Protein AF-A0A842YGS7-F1 (afdb_monomer_lite)

Sequence (65 aa):
MNSSGITPSGNRIIIKPDDVERVTEGGIIIPDAQADSHQGAQSIGTLIGVGPDAWTHLTEKVYRL

Secondary structure (DSSP, 8-state):
---SS----TT-EEEEEPPPPSB-TTSPBPPHHHHHHHHHT---EEEEEE-TTTT--HHHHH---

Radius of gyration: 17.94 Å; chains: 1; bounding box: 50×25×44 Å

pLDDT: mean 89.95, std 11.76, range [55.59, 97.75]

Structure (mmCIF, N/CA/C/O backbone):
data_AF-A0A842YGS7-F1
#
_entry.id   AF-A0A842YGS7-F1
#
loop_
_atom_site.group_PDB
_atom_site.id
_atom_site.type_symbol
_atom_site.label_atom_id
_atom_site.label_alt_id
_atom_site.label_comp_id
_atom_site.label_asym_id
_atom_site.label_entity_id
_atom_site.label_seq_id
_atom_site.pdbx_PDB_ins_code
_atom_site.Cartn_x
_atom_site.Cartn_y
_atom_site.Cartn_z
_atom_site.occupancy
_atom_site.B_iso_or_equiv
_atom_site.auth_seq_id
_atom_site.auth_comp_id
_atom_site.auth_asym_id
_atom_site.auth_atom_id
_atom_site.pdbx_PDB_model_num
ATOM 1 N N . MET A 1 1 ? 7.229 -12.552 -1.608 1.00 70.19 1 MET A N 1
ATOM 2 C CA . MET A 1 1 ? 7.432 -12.780 -3.059 1.00 70.19 1 MET A CA 1
ATOM 3 C C . MET A 1 1 ? 6.140 -12.416 -3.784 1.00 70.19 1 MET A C 1
ATOM 5 O O . MET A 1 1 ? 5.083 -12.635 -3.208 1.00 70.19 1 MET A O 1
ATOM 9 N N . ASN A 1 2 ? 6.205 -11.801 -4.970 1.00 86.56 2 ASN A N 1
ATOM 10 C CA . ASN A 1 2 ? 5.016 -11.358 -5.713 1.00 86.56 2 ASN A CA 1
ATOM 11 C C . ASN A 1 2 ? 4.187 -12.553 -6.219 1.00 86.56 2 ASN A C 1
ATOM 13 O O . ASN A 1 2 ? 4.689 -13.352 -7.003 1.00 86.56 2 ASN A O 1
ATOM 17 N N . SER A 1 3 ? 2.926 -12.645 -5.789 1.00 89.44 3 SER A N 1
ATOM 18 C CA . SER A 1 3 ? 1.954 -13.672 -6.197 1.00 89.44 3 SER A CA 1
ATOM 19 C C . SER A 1 3 ? 0.767 -13.112 -6.993 1.00 89.44 3 SER A C 1
ATOM 21 O O . SER A 1 3 ? -0.179 -13.838 -7.276 1.00 89.44 3 SER A O 1
ATOM 23 N N . SER A 1 4 ? 0.792 -11.823 -7.347 1.00 88.50 4 SER A N 1
ATOM 24 C CA . SER A 1 4 ? -0.333 -11.132 -7.998 1.00 88.50 4 SER A CA 1
ATOM 25 C C . SER A 1 4 ? -0.491 -11.453 -9.489 1.00 88.50 4 SER A C 1
ATOM 27 O O . SER A 1 4 ? -1.505 -11.106 -10.085 1.00 88.50 4 SER A O 1
ATOM 29 N N . GLY A 1 5 ? 0.525 -12.052 -10.120 1.00 93.38 5 GLY A N 1
ATOM 30 C CA . GLY A 1 5 ? 0.592 -12.206 -11.579 1.00 93.38 5 GLY A CA 1
ATOM 31 C C . GLY A 1 5 ? 0.900 -10.905 -12.336 1.00 93.38 5 GLY A C 1
ATOM 32 O O . GLY A 1 5 ? 1.012 -10.924 -13.559 1.00 93.38 5 GLY A O 1
ATOM 33 N N . ILE A 1 6 ? 1.076 -9.779 -11.636 1.00 94.62 6 ILE A N 1
ATOM 34 C CA . ILE A 1 6 ? 1.387 -8.474 -12.229 1.00 94.62 6 ILE A CA 1
ATOM 35 C C . ILE A 1 6 ? 2.902 -8.277 -12.260 1.00 94.62 6 ILE A C 1
ATOM 37 O O . ILE A 1 6 ? 3.590 -8.512 -11.264 1.00 94.62 6 ILE A O 1
ATOM 41 N N . THR A 1 7 ? 3.418 -7.795 -13.392 1.00 94.12 7 THR A N 1
ATOM 42 C CA . THR A 1 7 ? 4.841 -7.473 -13.568 1.00 94.12 7 THR A CA 1
ATOM 43 C C . THR A 1 7 ? 5.019 -5.970 -13.818 1.00 94.12 7 THR A C 1
ATOM 45 O O . THR A 1 7 ? 4.362 -5.428 -14.710 1.00 94.12 7 THR A O 1
ATOM 48 N N . PRO A 1 8 ? 5.882 -5.270 -13.058 1.00 95.44 8 PRO A N 1
ATOM 49 C CA . PRO A 1 8 ? 6.148 -3.851 -13.281 1.00 95.44 8 PRO A CA 1
ATOM 50 C C . PRO A 1 8 ? 6.992 -3.623 -14.541 1.00 95.44 8 PRO A C 1
ATOM 52 O O . PRO A 1 8 ? 7.880 -4.408 -14.864 1.00 95.44 8 PRO A O 1
ATOM 55 N N . SER A 1 9 ? 6.747 -2.511 -15.236 1.00 95.12 9 SER A N 1
ATOM 56 C CA . SER A 1 9 ? 7.496 -2.104 -16.435 1.00 95.12 9 SER A CA 1
ATOM 57 C C . SER A 1 9 ? 8.151 -0.737 -16.244 1.00 95.12 9 SER A C 1
ATOM 59 O O . SER A 1 9 ? 7.593 0.130 -15.565 1.00 95.12 9 SER A O 1
ATOM 61 N N . GLY A 1 10 ? 9.309 -0.532 -16.879 1.00 92.81 10 GLY A N 1
ATOM 62 C CA . GLY A 1 10 ? 10.078 0.713 -16.797 1.00 92.81 10 GLY A CA 1
ATOM 63 C C . GLY A 1 10 ? 10.414 1.083 -15.351 1.00 92.81 10 GLY A C 1
ATOM 64 O O . GLY A 1 10 ? 10.905 0.244 -14.597 1.00 92.81 10 GLY A O 1
ATOM 65 N N . ASN A 1 11 ? 10.093 2.320 -14.958 1.00 93.56 11 ASN A N 1
ATOM 66 C CA . ASN A 1 11 ? 10.440 2.881 -13.644 1.00 93.56 11 ASN A CA 1
ATOM 67 C C . ASN A 1 11 ? 9.432 2.545 -12.526 1.00 93.56 11 ASN A C 1
ATOM 69 O O . ASN A 1 11 ? 9.457 3.154 -11.460 1.00 93.56 11 ASN A O 1
ATOM 73 N N . ARG A 1 12 ? 8.471 1.654 -12.780 1.00 95.31 12 ARG A N 1
ATOM 74 C CA . ARG A 1 12 ? 7.385 1.364 -11.834 1.00 95.31 12 ARG A CA 1
ATOM 75 C C . ARG A 1 12 ? 7.829 0.330 -10.807 1.00 95.31 12 ARG A C 1
ATOM 77 O O . ARG A 1 12 ? 8.662 -0.528 -11.089 1.00 95.31 12 ARG A O 1
ATOM 84 N N . ILE A 1 13 ? 7.193 0.363 -9.646 1.00 95.25 13 ILE A N 1
ATOM 85 C CA . ILE A 1 13 ? 7.327 -0.653 -8.603 1.00 95.25 13 ILE A CA 1
ATOM 86 C C . ILE A 1 13 ? 5.949 -1.196 -8.233 1.00 95.25 13 ILE A C 1
ATOM 88 O O . ILE A 1 13 ? 4.933 -0.546 -8.477 1.00 95.25 13 ILE A O 1
ATOM 92 N N . ILE A 1 14 ? 5.922 -2.393 -7.656 1.00 95.50 14 ILE A N 1
ATOM 93 C CA . ILE A 1 14 ? 4.719 -2.984 -7.068 1.00 95.50 14 ILE A CA 1
ATOM 94 C C . ILE A 1 14 ? 4.942 -3.102 -5.569 1.00 95.50 14 ILE A C 1
ATOM 96 O O . ILE A 1 14 ? 5.922 -3.703 -5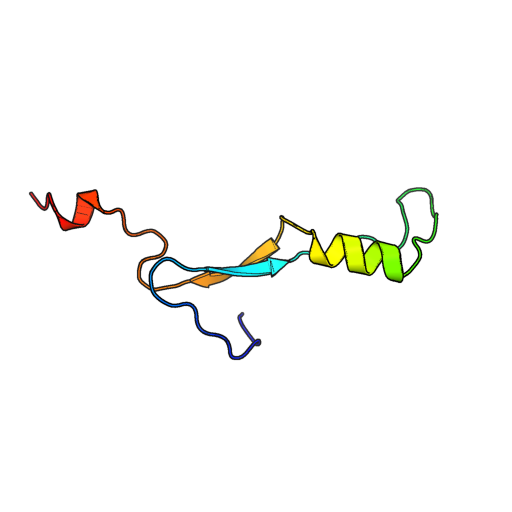.119 1.00 95.50 14 ILE A O 1
ATOM 100 N N . ILE A 1 15 ? 3.999 -2.555 -4.814 1.00 94.62 15 ILE A N 1
ATOM 101 C CA . ILE A 1 15 ? 3.974 -2.577 -3.357 1.00 94.62 15 ILE A CA 1
ATOM 102 C C . ILE A 1 15 ? 2.765 -3.406 -2.926 1.00 94.62 15 ILE A C 1
ATOM 104 O O . ILE A 1 15 ? 1.696 -3.307 -3.527 1.00 94.62 15 ILE A O 1
ATOM 108 N N . LYS A 1 16 ? 2.942 -4.229 -1.893 1.00 94.25 16 LYS A N 1
ATOM 109 C CA . LYS A 1 16 ? 1.841 -4.804 -1.123 1.00 94.25 16 LYS A CA 1
ATOM 110 C C . LYS A 1 16 ? 1.571 -3.859 0.056 1.00 94.25 16 LYS A C 1
ATOM 112 O O . LYS A 1 16 ? 2.457 -3.772 0.905 1.00 94.25 16 LYS A O 1
ATOM 117 N N . PRO A 1 17 ? 0.429 -3.150 0.104 1.00 95.31 17 PRO A N 1
ATOM 118 C CA . PRO A 1 17 ? 0.089 -2.304 1.244 1.00 95.31 17 PRO A CA 1
ATOM 119 C C . PRO A 1 17 ? 0.052 -3.120 2.535 1.00 95.31 17 PRO A C 1
ATOM 121 O O . PRO A 1 17 ? -0.351 -4.286 2.509 1.00 95.31 17 PRO A O 1
ATOM 124 N N . ASP A 1 18 ? 0.474 -2.510 3.636 1.00 96.38 18 ASP A N 1
ATOM 125 C CA . ASP A 1 18 ? 0.357 -3.138 4.949 1.00 96.38 18 ASP A CA 1
ATOM 126 C C . ASP A 1 18 ? -1.108 -3.133 5.4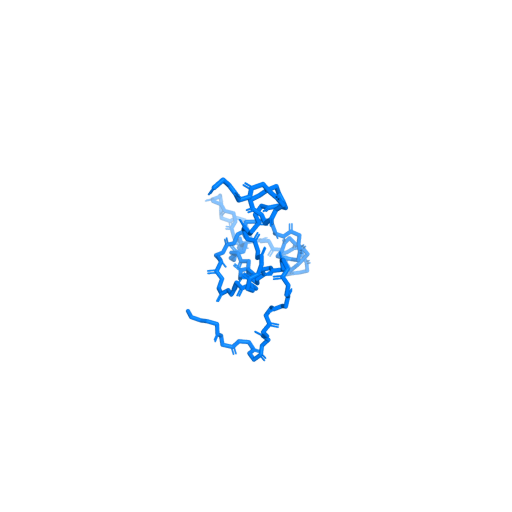06 1.00 96.38 18 ASP A C 1
ATOM 128 O O . ASP A 1 18 ? -1.884 -2.234 5.056 1.00 96.38 18 ASP A O 1
ATOM 132 N N . ASP A 1 19 ? -1.494 -4.149 6.173 1.00 95.44 19 ASP A N 1
ATOM 133 C CA . ASP A 1 19 ? -2.865 -4.276 6.659 1.00 95.44 19 ASP A CA 1
ATOM 134 C C . ASP A 1 19 ? -3.176 -3.156 7.665 1.00 95.44 19 ASP A C 1
ATOM 136 O O . ASP A 1 19 ? -2.366 -2.844 8.543 1.00 95.44 19 ASP A O 1
ATOM 140 N N . VAL A 1 20 ? -4.352 -2.542 7.542 1.00 96.25 20 VAL A N 1
ATOM 141 C CA . VAL A 1 20 ? -4.831 -1.553 8.517 1.00 96.25 20 VAL A CA 1
ATOM 142 C C . VAL A 1 20 ? -5.502 -2.238 9.702 1.00 96.25 20 VAL A C 1
ATOM 144 O O . VAL A 1 20 ? -6.099 -3.312 9.582 1.00 96.25 20 VAL A O 1
ATOM 147 N N . GLU A 1 21 ? -5.418 -1.604 10.868 1.00 94.69 21 GLU A N 1
ATOM 148 C CA . GLU A 1 21 ? -6.054 -2.112 12.079 1.00 94.69 21 GLU A CA 1
ATOM 149 C C . GLU A 1 21 ? -7.583 -2.224 11.921 1.00 94.69 21 GLU A C 1
ATOM 151 O O . GLU A 1 21 ? -8.237 -1.391 11.292 1.00 94.69 21 GLU A O 1
ATOM 156 N N . ARG A 1 22 ? -8.163 -3.275 12.511 1.00 96.44 22 ARG A N 1
ATOM 157 C CA . ARG A 1 22 ? -9.624 -3.489 12.588 1.00 96.44 22 ARG A CA 1
ATOM 158 C C . ARG A 1 22 ? -10.194 -3.113 13.951 1.00 96.44 22 ARG A C 1
ATOM 160 O O . ARG A 1 22 ? -11.385 -2.846 14.086 1.00 96.44 22 ARG A O 1
ATOM 167 N N . VAL A 1 23 ? -9.340 -3.114 14.965 1.00 96.88 23 VAL A N 1
ATOM 168 C CA . VAL A 1 23 ? -9.665 -2.750 16.337 1.00 96.88 23 VAL A CA 1
ATOM 169 C C . VAL A 1 23 ? -8.569 -1.812 16.793 1.00 96.88 23 VAL A C 1
ATOM 171 O O . VAL A 1 23 ? -7.397 -2.153 16.654 1.00 96.88 23 VAL A O 1
ATOM 174 N N . THR A 1 24 ? -8.953 -0.650 17.309 1.00 96.00 24 THR A N 1
ATOM 175 C CA . THR A 1 24 ? -7.983 0.305 17.846 1.00 96.00 24 THR A CA 1
ATOM 176 C C . THR A 1 24 ? -7.273 -0.282 19.063 1.00 96.00 24 THR A C 1
ATOM 178 O O . THR A 1 24 ? -7.795 -1.182 19.723 1.00 96.00 24 THR A O 1
ATOM 181 N N . GLU A 1 25 ? -6.122 0.277 19.437 1.00 96.56 25 GLU A N 1
ATOM 182 C CA . GLU A 1 25 ? -5.402 -0.113 20.662 1.00 96.56 25 GLU A CA 1
ATOM 183 C C . GLU A 1 25 ? -6.299 -0.080 21.920 1.00 96.56 25 GLU A C 1
ATOM 185 O O . GLU A 1 25 ? -6.173 -0.915 22.812 1.00 96.56 25 GLU A O 1
ATOM 190 N N . GLY A 1 26 ? -7.271 0.839 21.958 1.00 96.56 26 GLY A N 1
ATOM 191 C CA . GLY A 1 26 ? -8.264 0.956 23.031 1.00 96.56 26 GLY A CA 1
ATOM 192 C C . GLY A 1 26 ? -9.427 -0.046 22.969 1.00 96.56 26 GLY A C 1
ATOM 193 O O . GLY A 1 26 ? -10.349 0.059 23.774 1.00 96.56 26 GLY A O 1
ATOM 194 N N . GLY A 1 27 ? -9.428 -0.986 22.021 1.00 96.88 27 GLY A N 1
ATOM 195 C CA . GLY A 1 27 ? -10.450 -2.028 21.894 1.00 96.88 27 GLY A CA 1
ATOM 196 C C . GLY A 1 27 ? -11.704 -1.624 21.111 1.00 96.88 27 GLY A C 1
ATOM 197 O O . GLY A 1 27 ? -12.705 -2.339 21.160 1.00 96.88 27 GLY A O 1
ATOM 198 N N . ILE A 1 28 ? -11.688 -0.495 20.392 1.00 96.94 28 ILE A N 1
ATOM 199 C CA . ILE A 1 28 ? -12.844 -0.042 19.605 1.00 96.94 28 ILE A CA 1
ATOM 200 C C . ILE A 1 28 ? -12.818 -0.721 18.240 1.00 96.94 28 ILE A C 1
ATOM 202 O O . ILE A 1 28 ? -11.856 -0.574 17.490 1.00 96.94 28 ILE A O 1
ATOM 206 N N . ILE A 1 29 ? -13.897 -1.425 17.899 1.00 97.44 29 ILE A N 1
ATOM 207 C CA . ILE A 1 29 ? -14.056 -2.053 16.584 1.00 97.44 29 ILE A CA 1
ATOM 208 C C . ILE A 1 29 ? -14.329 -0.968 15.537 1.00 97.44 29 ILE A C 1
ATOM 210 O O . ILE A 1 29 ? -15.278 -0.191 15.666 1.00 97.44 29 ILE A O 1
ATOM 214 N N . ILE A 1 30 ? -13.506 -0.935 14.492 1.00 97.06 30 ILE A N 1
ATOM 215 C CA . ILE A 1 30 ? -13.677 -0.052 13.338 1.00 97.06 30 ILE A CA 1
ATOM 216 C C . ILE A 1 30 ? -14.637 -0.738 12.357 1.00 97.06 30 ILE A C 1
ATOM 218 O O . ILE A 1 30 ? -14.419 -1.904 12.025 1.00 97.06 30 ILE A O 1
ATOM 222 N N . PRO A 1 31 ? -15.693 -0.060 11.869 1.00 97.75 31 PRO A N 1
ATOM 223 C CA . PRO A 1 31 ? -16.596 -0.664 10.896 1.00 97.75 31 PRO A CA 1
ATOM 224 C C . PRO A 1 31 ? -15.872 -1.008 9.589 1.00 97.75 31 PRO A C 1
ATOM 226 O O . PRO A 1 31 ? -15.026 -0.241 9.125 1.00 97.75 31 PRO A O 1
ATOM 229 N N . ASP A 1 32 ? -16.249 -2.125 8.965 1.00 96.31 32 ASP A N 1
ATOM 230 C CA . ASP A 1 32 ? -15.533 -2.661 7.800 1.00 96.31 32 ASP A CA 1
ATOM 231 C C . ASP A 1 32 ? -15.444 -1.672 6.636 1.00 96.31 32 ASP A C 1
ATOM 233 O O . ASP A 1 32 ? -14.382 -1.534 6.042 1.00 96.31 32 ASP A O 1
ATOM 237 N N . ALA A 1 33 ? -16.502 -0.899 6.367 1.00 97.62 33 ALA A N 1
ATOM 238 C CA . ALA A 1 33 ? -16.481 0.104 5.300 1.00 97.62 33 ALA A CA 1
ATOM 239 C C . ALA A 1 33 ? -15.408 1.193 5.524 1.00 97.62 33 ALA A C 1
ATOM 241 O O . ALA A 1 33 ? -14.790 1.667 4.569 1.00 97.62 33 ALA A O 1
ATOM 242 N N . GLN A 1 34 ? -15.153 1.572 6.779 1.00 97.06 34 GLN A N 1
ATOM 243 C CA . GLN A 1 34 ? -14.136 2.554 7.148 1.00 97.06 34 GLN A CA 1
ATOM 244 C C . GLN A 1 34 ? -12.743 1.927 7.104 1.00 97.06 34 GLN A C 1
ATOM 246 O O . GLN A 1 34 ? -11.829 2.527 6.541 1.00 97.06 34 GLN A O 1
ATOM 251 N N . ALA A 1 35 ? -12.587 0.710 7.633 1.00 96.12 35 ALA A N 1
ATOM 252 C CA . ALA A 1 35 ? -11.327 -0.025 7.560 1.00 96.12 35 ALA A CA 1
ATOM 253 C C . ALA A 1 35 ? -10.910 -0.286 6.102 1.00 96.12 35 ALA A C 1
ATOM 255 O O . ALA A 1 35 ? -9.766 -0.040 5.739 1.00 96.12 35 ALA A O 1
ATOM 256 N N . ASP A 1 36 ? -11.834 -0.682 5.230 1.00 96.44 36 ASP A N 1
ATOM 257 C CA . ASP A 1 36 ? -11.550 -0.921 3.813 1.00 96.44 36 ASP A CA 1
ATOM 258 C C . ASP A 1 36 ? -11.205 0.385 3.074 1.00 96.44 36 ASP A C 1
ATOM 260 O O . ASP A 1 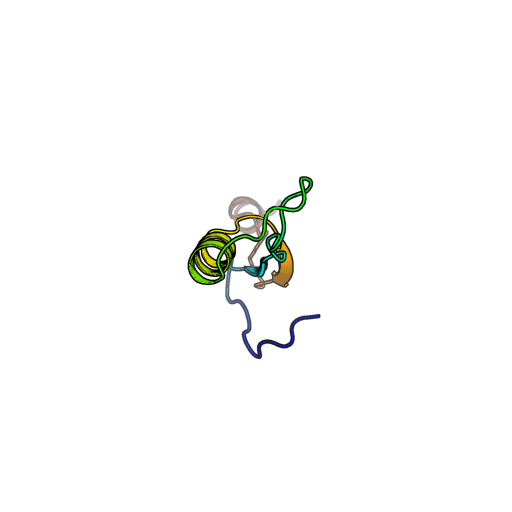36 ? -10.294 0.415 2.242 1.00 96.44 36 ASP A O 1
ATOM 264 N N . SER A 1 37 ? -11.864 1.499 3.421 1.00 96.75 37 SER A N 1
ATOM 265 C CA . SER A 1 37 ? -11.487 2.823 2.913 1.00 96.75 37 SER A CA 1
ATOM 266 C C . SER A 1 37 ? -10.076 3.220 3.353 1.00 96.75 37 SER A C 1
ATOM 268 O O . SER A 1 37 ? -9.318 3.765 2.549 1.00 96.75 37 SER A O 1
ATOM 270 N N . HIS A 1 38 ? -9.707 2.964 4.610 1.00 95.88 38 HIS A N 1
ATOM 271 C CA . HIS A 1 38 ? -8.357 3.226 5.111 1.00 95.88 38 HIS A CA 1
ATOM 272 C C . HIS A 1 38 ? -7.332 2.318 4.428 1.00 95.88 38 HIS A C 1
ATOM 274 O O . HIS A 1 38 ? -6.263 2.786 4.043 1.00 95.88 38 HIS A O 1
ATOM 280 N N . GLN A 1 39 ? -7.677 1.048 4.199 1.00 96.38 39 GLN A N 1
ATOM 281 C CA . GLN A 1 39 ? -6.834 0.093 3.486 1.00 96.38 39 GLN A CA 1
ATOM 282 C C . GLN A 1 39 ? -6.526 0.565 2.062 1.00 96.38 39 GLN A C 1
ATOM 284 O O . GLN A 1 39 ? -5.387 0.447 1.612 1.00 96.38 39 GLN A O 1
ATOM 289 N N . GLY A 1 40 ? -7.515 1.131 1.363 1.00 93.44 40 GLY A N 1
ATOM 290 C CA . GLY A 1 40 ? -7.329 1.710 0.030 1.00 93.44 40 GLY A CA 1
ATOM 291 C C . GLY A 1 40 ? -6.479 2.987 0.016 1.00 93.44 40 GLY A C 1
ATOM 292 O O . GLY A 1 40 ? -5.854 3.290 -0.997 1.00 93.44 40 GLY A O 1
ATOM 293 N N . ALA A 1 41 ? -6.429 3.716 1.134 1.00 94.88 41 ALA A N 1
ATOM 294 C CA . ALA A 1 41 ? -5.622 4.925 1.305 1.00 94.88 41 ALA A CA 1
ATOM 295 C C . ALA A 1 41 ? -4.236 4.660 1.928 1.00 94.88 41 ALA A C 1
ATOM 297 O O . ALA A 1 41 ? -3.475 5.604 2.154 1.00 94.88 41 ALA A O 1
ATOM 298 N N . GLN A 1 42 ? -3.898 3.400 2.216 1.00 96.31 42 GLN A N 1
ATOM 299 C CA . GLN A 1 42 ? -2.632 3.039 2.840 1.00 96.31 42 GLN A CA 1
ATOM 300 C C . GLN A 1 42 ? -1.451 3.407 1.929 1.00 96.31 42 GLN A C 1
ATOM 302 O O . GLN A 1 42 ? -1.388 3.023 0.761 1.00 96.31 42 GLN A O 1
ATOM 307 N N . SER A 1 43 ? -0.491 4.138 2.492 1.00 94.81 43 SER A N 1
ATOM 308 C CA . SER A 1 43 ? 0.702 4.621 1.782 1.00 94.81 43 SER A CA 1
ATOM 309 C C . SER A 1 43 ? 1.973 3.858 2.151 1.00 94.81 43 SER A C 1
ATOM 311 O O . SER A 1 43 ? 2.983 3.973 1.456 1.00 94.81 43 SER A O 1
ATOM 313 N N . ILE A 1 44 ? 1.919 3.056 3.217 1.00 96.31 44 ILE A N 1
ATOM 314 C CA . ILE A 1 44 ? 3.020 2.214 3.680 1.00 96.31 44 ILE A CA 1
ATOM 315 C C . ILE A 1 44 ? 2.790 0.780 3.207 1.00 96.31 44 ILE A C 1
ATOM 317 O O . ILE A 1 44 ? 1.678 0.251 3.247 1.00 96.31 44 ILE A O 1
ATOM 321 N N . GLY A 1 45 ? 3.850 0.141 2.731 1.00 95.56 45 GLY A N 1
ATOM 322 C CA . GLY A 1 45 ? 3.774 -1.247 2.327 1.00 95.56 45 GLY A CA 1
ATOM 323 C C . GLY A 1 45 ? 5.126 -1.845 1.999 1.00 95.56 45 GLY A C 1
ATOM 324 O O . GLY A 1 45 ? 6.152 -1.167 1.915 1.00 95.56 45 GLY A O 1
ATOM 325 N N . THR A 1 46 ? 5.105 -3.146 1.748 1.00 96.00 46 THR A N 1
ATOM 326 C CA . THR A 1 46 ? 6.290 -3.917 1.394 1.00 96.00 46 THR A CA 1
ATOM 327 C C . THR A 1 46 ? 6.495 -3.933 -0.119 1.00 96.00 46 THR A C 1
ATOM 329 O O . THR A 1 46 ? 5.596 -4.290 -0.883 1.00 96.00 46 THR A O 1
ATOM 332 N N . LEU A 1 47 ? 7.705 -3.605 -0.574 1.00 94.75 47 LEU A N 1
ATOM 333 C CA . LEU A 1 47 ? 8.100 -3.737 -1.976 1.00 94.75 47 LEU A CA 1
ATOM 334 C C . LEU A 1 47 ? 8.112 -5.218 -2.389 1.00 94.75 47 LEU A C 1
ATOM 336 O O . LEU A 1 47 ? 8.855 -6.021 -1.826 1.00 94.75 47 LEU A O 1
ATOM 340 N N . ILE A 1 48 ? 7.317 -5.581 -3.396 1.00 95.88 48 ILE A N 1
ATOM 341 C CA . ILE A 1 48 ? 7.213 -6.968 -3.882 1.00 95.88 48 ILE A CA 1
ATOM 342 C C . ILE A 1 48 ? 7.619 -7.139 -5.346 1.00 95.88 48 ILE A C 1
ATOM 344 O O . ILE A 1 48 ? 7.837 -8.270 -5.779 1.00 95.88 48 ILE A O 1
ATOM 348 N N . GLY A 1 49 ? 7.746 -6.054 -6.110 1.00 95.12 49 GLY A N 1
ATOM 349 C CA . GLY A 1 49 ? 8.164 -6.101 -7.508 1.00 95.12 49 GLY A CA 1
ATOM 350 C C . GLY A 1 49 ? 8.840 -4.812 -7.950 1.00 95.12 49 GLY A C 1
ATOM 351 O O . GLY A 1 49 ? 8.457 -3.722 -7.533 1.00 95.12 49 GLY A O 1
ATOM 352 N N . VAL A 1 50 ? 9.831 -4.952 -8.825 1.00 95.44 50 VAL A N 1
ATOM 353 C CA . VAL A 1 50 ? 10.688 -3.863 -9.297 1.00 95.44 50 VAL A CA 1
ATOM 354 C C . VAL A 1 50 ? 10.749 -3.887 -10.815 1.00 95.44 50 VAL A C 1
ATOM 356 O O . VAL A 1 50 ? 11.076 -4.918 -11.398 1.00 95.44 50 VAL A O 1
ATOM 359 N N . GLY A 1 51 ? 10.419 -2.764 -11.451 1.00 94.25 51 GLY A N 1
ATOM 360 C CA . GLY A 1 51 ? 10.647 -2.575 -12.877 1.00 94.25 51 GLY A CA 1
ATOM 361 C C . GLY A 1 51 ? 12.138 -2.377 -13.180 1.00 94.25 51 GLY A C 1
ATOM 362 O O . GLY A 1 51 ? 12.877 -1.891 -12.321 1.00 94.25 51 GLY A O 1
ATOM 363 N N . PRO A 1 52 ? 12.597 -2.731 -14.392 1.00 92.88 52 PRO A N 1
ATOM 364 C CA . PRO A 1 52 ? 14.020 -2.749 -14.745 1.00 92.88 52 PRO A CA 1
ATOM 365 C C . PRO A 1 52 ? 14.718 -1.392 -14.589 1.00 92.88 52 PRO A C 1
ATOM 367 O O . PRO A 1 52 ? 15.919 -1.350 -14.347 1.00 92.88 52 PRO A O 1
ATOM 370 N N . ASP A 1 53 ? 13.973 -0.290 -14.690 1.00 91.62 53 ASP A N 1
ATOM 371 C CA . ASP A 1 53 ? 14.518 1.066 -14.643 1.00 91.62 53 ASP A CA 1
ATOM 372 C C . ASP A 1 53 ? 14.132 1.826 -13.352 1.00 91.62 53 ASP A C 1
ATOM 374 O O . ASP A 1 53 ? 14.407 3.018 -13.240 1.00 91.62 53 ASP A O 1
ATOM 378 N N . ALA A 1 54 ? 13.519 1.174 -12.351 1.00 92.06 54 ALA A N 1
ATOM 379 C CA . ALA A 1 54 ? 12.938 1.825 -11.160 1.00 92.06 54 ALA A CA 1
ATOM 380 C C . ALA A 1 54 ? 13.898 2.729 -10.363 1.00 92.06 54 ALA A C 1
ATOM 382 O O . ALA A 1 54 ? 13.463 3.726 -9.792 1.00 92.06 54 ALA A O 1
ATOM 383 N N . TRP A 1 55 ? 15.196 2.419 -10.370 1.00 88.00 55 TRP A N 1
ATOM 384 C CA . TRP A 1 55 ? 16.245 3.229 -9.733 1.00 88.00 55 TRP A CA 1
ATOM 385 C C . TRP A 1 55 ? 17.334 3.674 -10.698 1.00 88.00 55 TRP A C 1
ATOM 387 O O . TRP A 1 55 ? 18.376 4.165 -10.275 1.00 88.00 55 TRP A O 1
ATOM 397 N N . THR A 1 56 ? 17.112 3.513 -12.001 1.00 86.88 56 THR A N 1
ATOM 398 C CA . THR A 1 56 ? 18.088 3.994 -12.970 1.00 86.88 56 THR A CA 1
ATOM 399 C C . THR A 1 56 ? 18.023 5.511 -13.021 1.00 86.88 56 THR A C 1
ATOM 401 O O . THR A 1 56 ? 17.009 6.093 -13.414 1.00 86.88 56 THR A O 1
ATOM 404 N N . HIS A 1 57 ? 19.115 6.166 -12.641 1.00 74.88 57 HIS A N 1
ATOM 405 C CA . HIS A 1 57 ? 19.192 7.610 -12.718 1.00 74.88 57 HIS A CA 1
ATOM 406 C C . HIS A 1 57 ? 19.443 8.044 -14.169 1.00 74.88 57 HIS A C 1
ATOM 408 O O . HIS A 1 57 ? 20.320 7.518 -14.856 1.00 74.88 57 HIS A O 1
ATOM 414 N N . LEU A 1 58 ? 18.664 9.012 -14.664 1.00 67.81 58 LEU A N 1
ATOM 415 C CA . LEU A 1 58 ? 18.758 9.466 -16.059 1.00 67.81 58 LEU A CA 1
ATOM 416 C C . LEU A 1 58 ? 20.157 10.000 -16.410 1.00 67.81 58 LEU A C 1
ATOM 418 O O . LEU A 1 58 ? 20.588 9.858 -17.552 1.00 67.81 58 LEU A O 1
ATOM 422 N N . THR A 1 59 ? 20.878 10.580 -15.445 1.00 66.12 59 THR A N 1
ATOM 423 C CA . THR 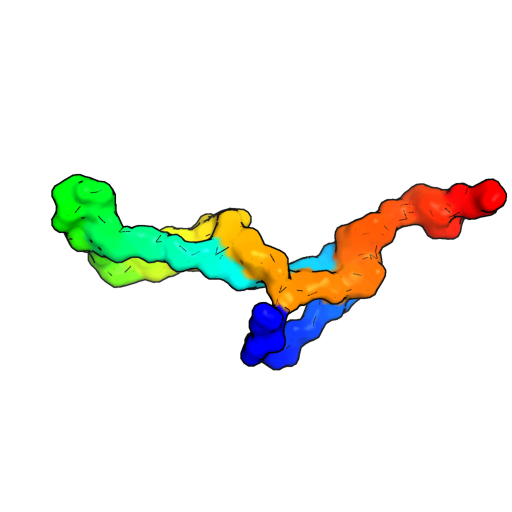A 1 59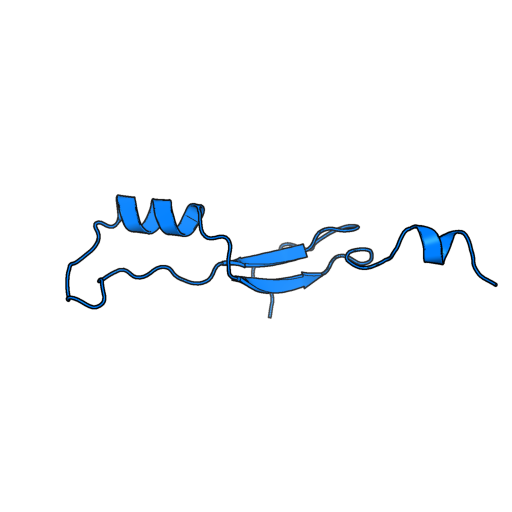 ? 22.201 11.171 -15.696 1.00 66.12 59 THR A CA 1
ATOM 424 C C . THR A 1 59 ? 23.308 10.118 -15.836 1.00 66.12 59 THR A C 1
ATOM 426 O O . THR A 1 59 ? 24.213 10.321 -16.642 1.00 66.12 59 THR A O 1
ATOM 429 N N . GLU A 1 60 ? 23.194 8.955 -15.178 1.00 63.22 60 GLU A N 1
ATOM 430 C CA . GLU A 1 60 ? 24.163 7.846 -15.278 1.00 63.22 60 GLU A CA 1
ATOM 431 C C . GLU A 1 60 ? 24.184 7.198 -16.673 1.00 63.22 60 GLU A C 1
ATOM 433 O O . GLU A 1 60 ? 25.212 6.688 -17.118 1.00 63.22 60 GLU A O 1
ATOM 438 N N . LYS A 1 61 ? 23.060 7.233 -17.406 1.00 59.97 61 LYS A N 1
ATOM 439 C CA . LYS A 1 61 ? 23.000 6.742 -18.795 1.00 59.97 61 LYS A CA 1
ATOM 440 C C . LYS A 1 61 ? 23.632 7.719 -19.799 1.00 59.97 61 LYS A C 1
ATOM 442 O O . LYS A 1 61 ? 24.100 7.266 -20.840 1.00 59.97 61 LYS A O 1
ATOM 447 N N . VAL A 1 62 ? 23.634 9.025 -19.507 1.00 61.84 62 VAL A N 1
ATOM 448 C 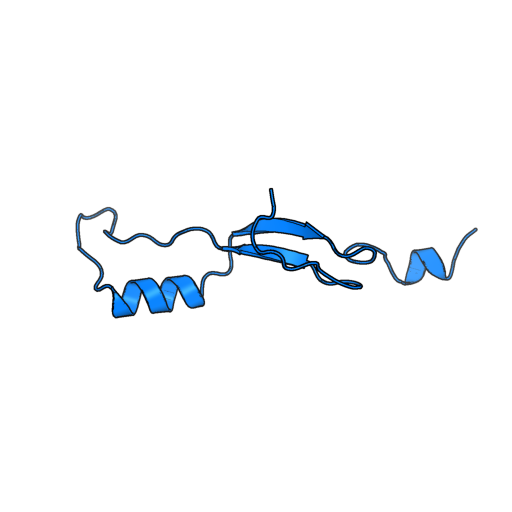CA . VAL A 1 62 ? 24.063 10.092 -20.437 1.00 61.84 62 VAL A CA 1
ATOM 449 C C . VAL A 1 62 ? 25.536 10.467 -20.252 1.00 61.84 62 VAL A C 1
ATOM 451 O O . VAL A 1 62 ? 26.236 10.670 -21.240 1.00 61.84 62 VAL A O 1
ATOM 454 N N . TYR A 1 63 ? 26.027 10.510 -19.013 1.00 56.38 63 TYR A N 1
ATOM 455 C CA . TYR A 1 63 ? 27.420 10.829 -18.695 1.00 56.38 63 TYR A CA 1
ATOM 456 C C . TYR A 1 63 ? 28.143 9.580 -18.198 1.00 56.38 63 TYR A C 1
ATOM 458 O O . TYR A 1 63 ? 28.420 9.428 -17.011 1.00 56.38 63 TYR A O 1
ATOM 466 N N . ARG A 1 64 ? 28.438 8.661 -19.117 1.00 58.78 64 ARG A N 1
ATOM 467 C CA . ARG A 1 64 ? 29.370 7.566 -18.843 1.00 58.78 64 ARG A CA 1
ATOM 468 C C . ARG A 1 64 ? 30.783 8.085 -19.143 1.00 58.78 64 ARG A C 1
ATOM 470 O O . ARG A 1 64 ? 31.119 8.233 -20.316 1.00 58.78 64 ARG A O 1
ATOM 477 N N . LEU A 1 65 ? 31.538 8.450 -18.102 1.00 55.59 65 LEU A N 1
ATOM 478 C CA . LEU A 1 65 ? 32.995 8.638 -18.196 1.00 55.59 65 LEU A CA 1
ATOM 479 C C . LEU A 1 65 ? 33.683 7.289 -18.434 1.00 55.59 65 LEU A C 1
ATOM 481 O O . LEU A 1 65 ? 33.171 6.274 -17.905 1.00 55.59 65 LEU A O 1
#

Foldseek 3Di:
DDPPPDADAAQDFDWDFDQDDQADPVGRGDDPVVSVVVSVVGPDTHTDYGHPHNPPDPVCVVDDD